Protein AF-A0AAV5UKY8-F1 (afdb_monomer)

Sequence (103 aa):
FVVLITVPLSMPINCWIGGGFGEPPGVFSPLPCANDDSFYCYTRYTNTMGGQIVEKGCGREFCWQNGCDSSGLCCCIGDYCNAGGGSFVVIVNAARQPMSIML

Structure (mmCIF, N/CA/C/O backbone):
data_AF-A0AAV5UKY8-F1
#
_entry.id   AF-A0AAV5UKY8-F1
#
loop_
_atom_site.group_PDB
_atom_site.id
_atom_site.type_symbol
_atom_site.label_atom_id
_atom_site.label_alt_id
_atom_site.label_comp_id
_atom_site.label_asym_id
_atom_site.label_entity_id
_atom_site.label_seq_id
_atom_site.pdbx_PDB_ins_code
_atom_site.Cartn_x
_atom_site.Cartn_y
_atom_site.Cartn_z
_atom_site.occupancy
_atom_site.B_iso_or_equiv
_atom_site.auth_seq_id
_atom_site.auth_comp_id
_atom_site.auth_asym_id
_atom_site.auth_atom_id
_atom_site.pdbx_PDB_model_num
ATOM 1 N N . PHE A 1 1 ? -29.771 -4.176 38.792 1.00 49.34 1 PHE A N 1
ATOM 2 C CA . PHE A 1 1 ? -29.557 -4.553 37.384 1.00 49.34 1 PHE A CA 1
ATOM 3 C C . PHE A 1 1 ? -28.555 -3.577 36.787 1.00 49.34 1 PHE A C 1
ATOM 5 O O . PHE A 1 1 ? -28.897 -2.419 36.608 1.00 49.34 1 PHE A O 1
ATOM 12 N N . VAL A 1 2 ? -27.303 -4.000 36.596 1.00 49.25 2 VAL A N 1
ATOM 13 C CA . VAL A 1 2 ? -26.261 -3.186 35.950 1.00 49.25 2 VAL A CA 1
ATOM 14 C C . VAL A 1 2 ? -26.274 -3.554 34.473 1.00 49.25 2 VAL A C 1
ATOM 16 O O . VAL A 1 2 ? -25.954 -4.685 34.120 1.00 49.25 2 VAL A O 1
ATOM 19 N N . VAL A 1 3 ? -26.712 -2.628 33.624 1.00 53.09 3 VAL A N 1
ATOM 20 C CA . VAL A 1 3 ? -26.679 -2.797 32.170 1.00 53.09 3 VAL A CA 1
ATOM 21 C C . VAL A 1 3 ? -25.268 -2.435 31.711 1.00 53.09 3 VAL A C 1
ATOM 23 O O . VAL A 1 3 ? -24.926 -1.262 31.591 1.00 53.09 3 VAL A O 1
ATOM 26 N N . LEU A 1 4 ? -24.423 -3.448 31.519 1.00 53.53 4 LEU A N 1
ATOM 27 C CA . LEU A 1 4 ? -23.135 -3.311 30.839 1.00 53.53 4 LEU A CA 1
ATOM 28 C C . LEU A 1 4 ? -23.414 -3.092 29.349 1.00 53.53 4 LEU A C 1
ATOM 30 O O . LEU A 1 4 ? -23.655 -4.039 28.606 1.00 53.53 4 LEU A O 1
ATOM 34 N N . ILE A 1 5 ? -23.431 -1.830 28.924 1.00 54.62 5 ILE A N 1
ATOM 35 C CA . ILE A 1 5 ? -23.506 -1.472 27.509 1.00 54.62 5 ILE A CA 1
ATOM 36 C C . ILE A 1 5 ? -22.121 -1.753 26.918 1.00 54.62 5 ILE A C 1
ATOM 38 O O . ILE A 1 5 ? -21.189 -0.971 27.097 1.00 54.62 5 ILE A O 1
ATOM 42 N N . THR A 1 6 ? -21.954 -2.898 26.257 1.00 57.66 6 THR A N 1
ATOM 43 C CA . THR A 1 6 ? -20.775 -3.173 25.431 1.00 57.66 6 THR A CA 1
ATOM 44 C C . THR A 1 6 ? -20.857 -2.277 24.202 1.00 57.66 6 THR A C 1
ATOM 46 O O . THR A 1 6 ? -21.482 -2.640 23.208 1.00 57.66 6 THR A O 1
ATOM 49 N N . VAL A 1 7 ? -20.286 -1.076 24.279 1.00 55.56 7 VAL A N 1
ATOM 50 C CA . VAL A 1 7 ? -20.076 -0.249 23.090 1.00 55.56 7 VAL A CA 1
ATOM 51 C C . VAL A 1 7 ? -19.020 -0.976 22.253 1.00 55.56 7 VAL A C 1
ATOM 53 O O . VAL A 1 7 ? -17.908 -1.161 22.755 1.00 55.56 7 VAL A O 1
ATOM 56 N N . PRO A 1 8 ? -19.323 -1.445 21.029 1.00 52.53 8 PRO A N 1
ATOM 57 C CA . PRO A 1 8 ? -18.279 -1.935 20.149 1.00 52.53 8 PRO A CA 1
ATOM 58 C C . PRO A 1 8 ? -17.402 -0.731 19.808 1.00 52.53 8 PRO A C 1
ATOM 60 O O . PRO A 1 8 ? -17.784 0.134 19.026 1.00 52.53 8 PRO A O 1
ATOM 63 N N . LEU A 1 9 ? -16.242 -0.636 20.452 1.00 52.16 9 LEU A N 1
ATOM 64 C CA . LEU A 1 9 ? -15.175 0.246 20.005 1.00 52.16 9 LEU A CA 1
ATOM 65 C C . LEU A 1 9 ? -14.686 -0.338 18.677 1.00 52.16 9 LEU A C 1
ATOM 67 O O . LEU A 1 9 ? -13.793 -1.183 18.664 1.00 52.16 9 LEU A O 1
ATOM 71 N N . SER A 1 10 ? -15.312 0.058 17.568 1.00 59.25 10 SER A N 1
ATOM 72 C CA . SER A 1 10 ? -14.767 -0.141 16.227 1.00 59.25 10 SER A CA 1
ATOM 73 C C . SER A 1 10 ? -13.524 0.736 16.123 1.00 59.25 10 SER A C 1
ATOM 75 O O . SER A 1 10 ? -13.575 1.878 15.672 1.00 59.25 10 SER A O 1
ATOM 77 N N . MET A 1 11 ? -12.410 0.249 16.666 1.00 62.72 11 MET A N 1
ATOM 78 C CA . MET A 1 11 ? -11.148 0.961 16.562 1.00 62.72 11 MET A CA 1
ATOM 79 C C . MET A 1 11 ? -10.732 0.931 15.090 1.00 62.72 11 MET A C 1
ATOM 81 O O . MET A 1 11 ? -10.581 -0.163 14.538 1.00 62.72 11 MET A O 1
ATOM 85 N N . PRO A 1 12 ? -10.585 2.095 14.439 1.00 74.25 12 PRO A N 1
ATOM 86 C CA . PRO A 1 12 ? -10.082 2.136 13.079 1.00 74.25 12 PRO A CA 1
ATOM 87 C C . PRO A 1 12 ? -8.657 1.580 13.081 1.00 74.25 12 PRO A C 1
ATOM 89 O O . PRO A 1 12 ? -7.843 1.956 13.927 1.00 74.25 12 PRO A O 1
ATOM 92 N N . ILE A 1 13 ? -8.358 0.679 12.149 1.00 86.56 13 ILE A N 1
ATOM 93 C CA . ILE A 1 13 ? -6.990 0.188 11.970 1.00 86.56 13 ILE A CA 1
ATOM 94 C C . ILE A 1 13 ? -6.106 1.308 11.416 1.00 86.56 13 ILE A C 1
ATOM 96 O O . ILE A 1 13 ? -6.593 2.264 10.807 1.00 86.56 13 ILE A O 1
ATOM 100 N N . ASN A 1 14 ? -4.799 1.181 11.588 1.00 89.38 14 ASN A N 1
ATOM 101 C CA . ASN A 1 14 ? -3.828 2.078 10.981 1.00 89.38 14 ASN A CA 1
ATOM 102 C C . ASN A 1 14 ? -3.261 1.454 9.710 1.00 89.38 14 ASN A C 1
ATOM 104 O O . ASN A 1 14 ? -2.928 0.275 9.697 1.00 89.38 14 ASN A O 1
ATOM 108 N N . CYS A 1 15 ? -3.100 2.239 8.651 1.00 90.44 15 CYS A N 1
ATOM 109 C CA . CYS A 1 15 ? -2.521 1.781 7.392 1.00 90.44 15 CYS A CA 1
ATOM 110 C C . CYS A 1 15 ? -1.401 2.722 6.951 1.00 90.44 15 CYS A C 1
ATOM 112 O O . CYS A 1 15 ? -1.337 3.885 7.353 1.00 90.44 15 CYS A O 1
ATOM 114 N N . TRP A 1 16 ? -0.520 2.230 6.083 1.00 91.56 16 TRP A N 1
ATOM 115 C CA . TRP A 1 16 ? 0.335 3.112 5.299 1.00 91.56 16 TRP A CA 1
ATOM 116 C C . TRP A 1 16 ? -0.515 3.776 4.222 1.00 91.56 16 TRP A C 1
ATOM 118 O O . TRP A 1 16 ? -1.194 3.083 3.465 1.00 91.56 16 TRP A O 1
ATOM 128 N N . ILE A 1 17 ? -0.495 5.105 4.169 1.00 90.25 17 ILE A N 1
ATOM 129 C CA . ILE A 1 17 ? -1.261 5.900 3.209 1.00 90.25 17 ILE A CA 1
ATOM 130 C C . ILE A 1 17 ? -0.303 6.776 2.409 1.00 90.25 17 ILE A C 1
ATOM 132 O O . ILE A 1 17 ? 0.603 7.398 2.968 1.00 90.25 17 ILE A O 1
ATOM 136 N N . GLY A 1 18 ? -0.498 6.822 1.096 1.00 89.56 18 GLY A N 1
ATOM 137 C CA . GLY A 1 18 ? 0.289 7.647 0.188 1.00 89.56 18 GLY A CA 1
ATOM 138 C C . GLY A 1 18 ? 0.424 7.002 -1.182 1.00 89.56 18 GLY A C 1
ATOM 1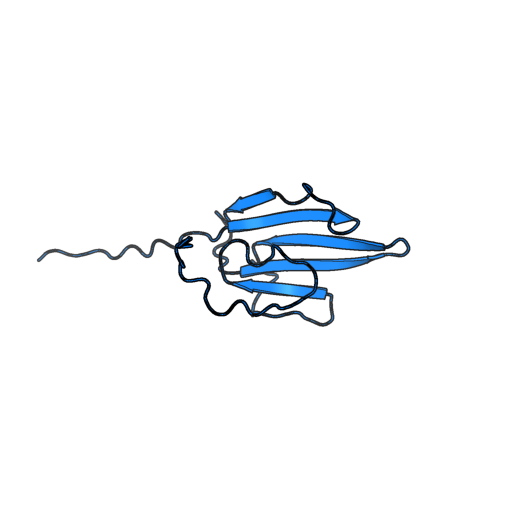39 O O . GLY A 1 18 ? -0.029 5.881 -1.407 1.00 89.56 18 GLY A O 1
ATOM 140 N N . GLY A 1 19 ? 1.075 7.702 -2.101 1.00 89.19 19 GLY A N 1
ATOM 141 C CA . GLY A 1 19 ? 1.313 7.188 -3.440 1.00 89.19 19 GLY A CA 1
ATOM 142 C C . GLY A 1 19 ? 2.539 7.816 -4.073 1.00 89.19 19 GLY A C 1
ATOM 143 O O . GLY A 1 19 ? 2.855 8.980 -3.826 1.00 89.19 19 GLY A O 1
ATOM 144 N N . GLY A 1 20 ? 3.241 7.039 -4.888 1.00 86.19 20 GLY A N 1
ATOM 145 C CA . GLY A 1 20 ? 4.441 7.502 -5.563 1.00 86.19 20 GLY A CA 1
ATOM 146 C C . GLY A 1 20 ? 4.925 6.545 -6.634 1.00 86.19 20 GLY A C 1
ATOM 147 O O . GLY A 1 20 ? 4.363 5.477 -6.867 1.00 86.19 20 GLY A O 1
ATOM 148 N N . PHE A 1 21 ? 5.981 6.962 -7.317 1.00 85.12 21 PHE A N 1
ATOM 149 C CA . PHE A 1 21 ? 6.653 6.137 -8.303 1.00 85.12 21 PHE A CA 1
ATOM 150 C C . PHE A 1 21 ? 7.625 5.181 -7.595 1.00 85.12 21 PHE A C 1
ATOM 152 O O . PHE A 1 21 ? 8.586 5.630 -6.972 1.00 85.12 21 PHE A O 1
ATOM 159 N N . GLY A 1 22 ? 7.365 3.877 -7.678 1.00 79.31 22 GLY A N 1
ATOM 160 C CA . GLY A 1 22 ? 8.039 2.824 -6.917 1.00 79.31 22 GLY A CA 1
ATOM 161 C C . GLY A 1 22 ? 7.652 2.806 -5.434 1.00 79.31 22 GLY A C 1
ATOM 162 O O . GLY A 1 22 ? 6.630 3.361 -5.037 1.00 79.31 22 GLY A O 1
ATOM 163 N N . GLU A 1 23 ? 8.502 2.198 -4.601 1.00 74.44 23 GLU A N 1
ATOM 164 C CA . GLU A 1 23 ? 8.407 2.255 -3.130 1.00 74.44 23 GLU A CA 1
ATOM 165 C C . GLU A 1 23 ? 9.603 2.989 -2.493 1.00 74.44 23 GLU A C 1
ATOM 167 O O . GLU A 1 23 ? 10.358 2.400 -1.714 1.00 74.44 23 GLU A O 1
ATOM 172 N N . PRO A 1 24 ? 9.846 4.270 -2.822 1.00 67.69 24 PRO A N 1
ATOM 173 C CA . PRO A 1 24 ? 10.907 5.022 -2.174 1.00 67.69 24 PRO A CA 1
ATOM 174 C C . PRO A 1 24 ? 10.596 5.239 -0.680 1.00 67.69 24 PRO A C 1
ATOM 176 O O . PRO A 1 24 ? 9.436 5.436 -0.295 1.00 67.69 24 PRO A O 1
ATOM 179 N N . PRO A 1 25 ? 11.626 5.231 0.185 1.00 68.19 25 PRO A N 1
ATOM 180 C CA . PRO A 1 25 ? 11.445 5.451 1.614 1.00 68.19 25 PRO A CA 1
ATOM 181 C C . PRO A 1 25 ? 10.849 6.840 1.886 1.00 68.19 25 PRO A C 1
ATOM 183 O O . PRO A 1 25 ? 11.252 7.830 1.280 1.00 68.19 25 PRO A O 1
ATOM 186 N N . GLY A 1 26 ? 9.902 6.915 2.824 1.00 73.19 26 GLY A N 1
ATOM 187 C CA . GLY A 1 26 ? 9.317 8.177 3.297 1.00 73.19 26 GLY A CA 1
ATOM 188 C C . GLY A 1 26 ? 8.132 8.724 2.491 1.00 73.19 26 GLY A C 1
ATOM 189 O O . GLY A 1 26 ? 7.598 9.763 2.861 1.00 73.19 26 GLY A O 1
ATOM 190 N N . VAL A 1 27 ? 7.686 8.044 1.428 1.00 82.81 27 VAL A N 1
ATOM 191 C CA . VAL A 1 27 ? 6.508 8.473 0.641 1.00 82.81 27 VAL A CA 1
ATOM 192 C C . VAL A 1 27 ? 5.177 8.051 1.269 1.00 82.81 27 VAL A C 1
ATOM 194 O O . VAL A 1 27 ? 4.138 8.648 0.995 1.00 82.81 27 VAL A O 1
ATOM 197 N N . PHE A 1 28 ? 5.204 7.061 2.159 1.00 88.19 28 PHE A N 1
ATOM 198 C CA . PHE A 1 28 ? 4.019 6.583 2.861 1.00 88.19 28 PHE A CA 1
ATOM 199 C C . PHE A 1 28 ? 4.011 7.078 4.300 1.00 88.19 28 PHE A C 1
ATOM 201 O O . PHE A 1 28 ? 5.021 7.004 5.000 1.00 88.19 28 PHE A O 1
ATOM 208 N N . SER A 1 29 ? 2.851 7.544 4.748 1.00 89.62 29 SER A N 1
ATOM 209 C CA . SER A 1 29 ? 2.635 8.002 6.117 1.00 89.62 29 SER A CA 1
ATOM 210 C C . SER A 1 29 ? 1.740 7.019 6.874 1.00 89.62 29 SER A C 1
ATOM 212 O O . SER A 1 29 ? 0.748 6.552 6.309 1.00 89.62 29 SER A O 1
ATOM 214 N N . PRO A 1 30 ? 2.060 6.692 8.137 1.00 89.06 30 PRO A N 1
ATOM 215 C CA . PRO A 1 30 ? 1.203 5.865 8.972 1.00 89.06 30 PRO A CA 1
ATOM 216 C C . PRO A 1 30 ? 0.022 6.711 9.454 1.00 89.06 30 PRO A C 1
ATOM 218 O O . PRO A 1 30 ? 0.214 7.691 10.175 1.00 89.06 30 PRO A O 1
ATOM 221 N N . LEU A 1 31 ? -1.195 6.359 9.042 1.00 88.50 31 LEU A N 1
ATOM 222 C CA . LEU A 1 31 ? -2.402 7.106 9.392 1.00 88.50 31 LEU A CA 1
ATOM 223 C C . LEU A 1 31 ? -3.550 6.160 9.783 1.00 88.50 31 LEU A C 1
ATOM 225 O O . LEU A 1 31 ? -3.668 5.071 9.212 1.00 88.50 31 LEU A O 1
ATOM 229 N N . PRO A 1 32 ? -4.408 6.564 10.738 1.00 89.12 32 PRO A N 1
ATOM 230 C CA . PRO A 1 32 ? -5.596 5.801 11.101 1.00 89.12 32 PRO A CA 1
ATOM 231 C C . PRO A 1 32 ? -6.665 5.881 10.005 1.00 89.12 32 PRO A C 1
ATOM 233 O O . PRO A 1 32 ? -6.920 6.953 9.452 1.00 89.12 32 PRO A O 1
ATOM 236 N N . CYS A 1 33 ? -7.380 4.781 9.770 1.00 86.75 33 CYS A N 1
ATOM 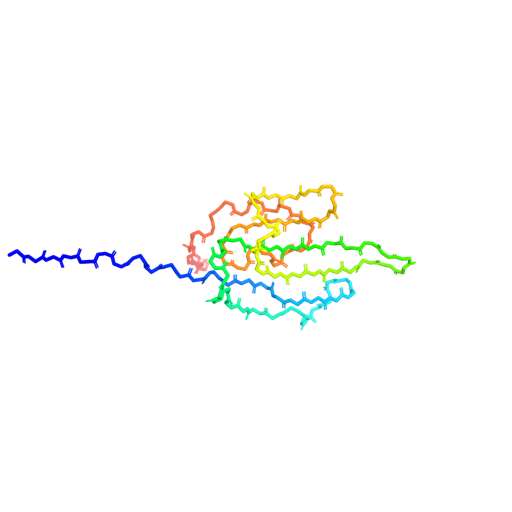237 C CA . CYS A 1 33 ? -8.550 4.704 8.886 1.00 86.75 33 CYS A CA 1
ATOM 238 C C . CYS A 1 33 ? -9.818 5.270 9.547 1.00 86.75 33 CYS A C 1
ATOM 240 O O . CYS A 1 33 ? -10.874 4.639 9.557 1.00 86.75 33 CYS A O 1
ATOM 242 N N . ALA A 1 34 ? -9.697 6.457 10.148 1.00 71.19 34 ALA A N 1
ATOM 243 C CA . ALA A 1 34 ? -10.627 7.010 11.132 1.00 71.19 34 ALA A CA 1
ATOM 244 C C . ALA A 1 34 ? -12.074 7.214 10.643 1.00 71.19 34 ALA A C 1
ATOM 246 O O . ALA A 1 34 ? -12.963 7.365 11.473 1.00 71.19 34 ALA A O 1
ATOM 247 N N . ASN A 1 35 ? -12.319 7.201 9.329 1.00 67.69 35 ASN A N 1
ATOM 248 C CA . ASN A 1 35 ? -13.635 7.463 8.737 1.00 67.69 35 ASN A CA 1
ATOM 249 C C . ASN A 1 35 ? -14.122 6.346 7.804 1.00 67.69 35 ASN A C 1
ATOM 251 O O . ASN A 1 35 ? -15.131 6.517 7.115 1.00 67.69 35 ASN A O 1
ATOM 255 N N . ASP A 1 36 ? -13.389 5.234 7.727 1.00 65.75 36 ASP A N 1
ATOM 256 C CA . ASP A 1 36 ? -13.564 4.279 6.637 1.00 65.75 36 ASP A CA 1
ATOM 257 C C . ASP A 1 36 ? -14.283 2.986 7.023 1.00 65.75 36 ASP A C 1
ATOM 259 O O . ASP A 1 36 ? -14.572 2.196 6.127 1.00 65.75 36 ASP A O 1
ATOM 263 N N . ASP A 1 37 ? -14.570 2.755 8.316 1.00 66.25 37 ASP A N 1
ATOM 264 C CA . ASP A 1 37 ? -15.094 1.479 8.860 1.00 66.25 37 ASP A CA 1
ATOM 265 C C . ASP A 1 37 ? -14.407 0.241 8.243 1.00 66.25 37 ASP A C 1
ATOM 267 O O . ASP A 1 37 ? -14.959 -0.857 8.154 1.00 66.25 37 ASP A O 1
ATOM 271 N N . SER A 1 38 ? -13.176 0.436 7.769 1.00 74.00 38 SER A N 1
ATOM 272 C CA . SER A 1 38 ? -12.446 -0.531 6.976 1.00 74.00 38 SER A CA 1
ATOM 273 C C . SER A 1 38 ? -11.505 -1.258 7.902 1.00 74.00 38 SER A C 1
ATOM 275 O O . SER A 1 38 ? -10.630 -0.656 8.518 1.00 74.00 38 SER A O 1
ATOM 277 N N . PHE A 1 39 ? -11.652 -2.575 7.942 1.00 85.38 39 PHE A N 1
ATOM 278 C CA . PHE A 1 39 ? -10.703 -3.475 8.592 1.00 85.38 39 PHE A 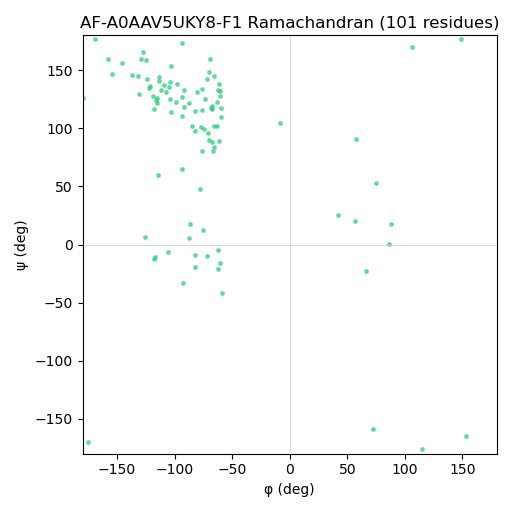CA 1
ATOM 279 C C . PHE A 1 39 ? -9.569 -3.890 7.651 1.00 85.38 39 PHE A C 1
ATOM 281 O O . PHE A 1 39 ? -8.751 -4.733 8.014 1.00 85.38 39 PHE A O 1
ATOM 288 N N . TYR A 1 40 ? -9.521 -3.308 6.450 1.00 88.75 40 TYR A N 1
ATOM 289 C CA . TYR A 1 40 ? -8.529 -3.602 5.430 1.00 88.75 40 TYR A CA 1
ATOM 290 C C . TYR A 1 40 ? -7.615 -2.409 5.162 1.00 88.75 40 TYR A C 1
ATOM 292 O O . TYR A 1 40 ? -8.075 -1.265 5.113 1.00 88.75 40 TYR A O 1
ATOM 300 N N . CYS A 1 41 ? -6.347 -2.698 4.897 1.00 90.81 41 CYS A N 1
ATOM 301 C CA . CYS A 1 41 ? -5.441 -1.828 4.161 1.00 90.81 41 CYS A CA 1
ATOM 302 C C . CYS A 1 41 ? -5.277 -2.364 2.735 1.00 90.81 41 CYS A C 1
ATOM 304 O O . CYS A 1 41 ? -5.383 -3.574 2.511 1.00 90.81 41 CYS A O 1
ATOM 306 N N . TYR A 1 42 ? -4.960 -1.485 1.785 1.00 91.69 42 TYR A N 1
ATOM 307 C CA . TYR A 1 42 ? -4.630 -1.879 0.419 1.00 91.69 42 TYR A CA 1
ATOM 308 C C . TYR A 1 42 ? -3.272 -1.355 -0.047 1.00 91.69 42 TYR A C 1
ATOM 310 O O . TYR A 1 42 ? -2.760 -0.352 0.463 1.00 91.69 42 TYR A O 1
ATOM 318 N N . THR A 1 43 ? -2.739 -2.033 -1.060 1.00 91.56 43 THR A N 1
ATOM 319 C CA . THR A 1 43 ? -1.658 -1.580 -1.936 1.00 91.56 43 THR A CA 1
ATOM 320 C C . THR A 1 43 ? -2.086 -1.819 -3.381 1.00 91.56 43 THR A C 1
ATOM 322 O O . THR A 1 43 ? -2.496 -2.925 -3.716 1.00 91.56 43 THR A O 1
ATOM 325 N N . ARG A 1 44 ? -1.988 -0.816 -4.248 1.00 90.56 44 ARG A N 1
ATOM 326 C CA . ARG A 1 44 ? -2.312 -0.896 -5.672 1.00 90.56 44 ARG A CA 1
ATOM 327 C C . ARG A 1 44 ? -1.071 -0.593 -6.501 1.00 90.56 44 ARG A C 1
ATOM 329 O O . ARG A 1 44 ? -0.452 0.454 -6.322 1.00 90.56 44 ARG A O 1
ATOM 336 N N . TYR A 1 45 ? -0.750 -1.478 -7.440 1.00 88.88 45 TYR A N 1
ATOM 337 C CA . TYR A 1 45 ? 0.332 -1.283 -8.404 1.00 88.88 45 TYR A CA 1
ATOM 338 C C . TYR A 1 45 ? -0.231 -0.912 -9.770 1.00 88.88 45 TYR A C 1
ATOM 340 O O . TYR A 1 45 ? -1.022 -1.655 -10.342 1.00 88.88 45 TYR A O 1
ATOM 348 N N . THR A 1 46 ? 0.226 0.203 -10.331 1.00 89.38 46 THR A N 1
ATOM 349 C CA . THR A 1 46 ? -0.118 0.615 -11.695 1.00 89.38 46 THR A CA 1
ATOM 350 C C . THR A 1 46 ? 1.147 0.670 -12.540 1.00 89.38 46 THR A C 1
ATOM 352 O O . THR A 1 46 ? 2.047 1.463 -12.274 1.00 89.38 46 THR A O 1
ATOM 355 N N . ASN A 1 47 ? 1.232 -0.174 -13.568 1.00 87.81 47 ASN A N 1
ATOM 356 C CA . ASN A 1 47 ? 2.366 -0.164 -14.492 1.00 87.81 47 ASN A CA 1
ATOM 357 C C . ASN A 1 47 ? 2.200 0.958 -15.527 1.00 87.81 47 ASN A C 1
ATOM 359 O O . ASN A 1 47 ? 1.152 1.090 -16.155 1.00 87.81 47 ASN A O 1
ATOM 363 N N . THR A 1 48 ? 3.252 1.746 -15.726 1.00 84.94 48 THR A N 1
ATOM 364 C CA . THR A 1 48 ? 3.328 2.830 -16.716 1.00 84.94 48 THR A CA 1
ATOM 365 C C . THR A 1 48 ? 4.574 2.654 -17.587 1.00 84.94 48 THR A C 1
ATOM 367 O O . THR A 1 48 ? 5.481 1.904 -17.230 1.00 84.94 48 THR A O 1
ATOM 370 N N . MET A 1 49 ? 4.664 3.355 -18.725 1.00 79.94 49 MET A N 1
ATOM 371 C CA . MET A 1 49 ? 5.780 3.215 -19.683 1.00 79.94 49 MET A CA 1
ATOM 372 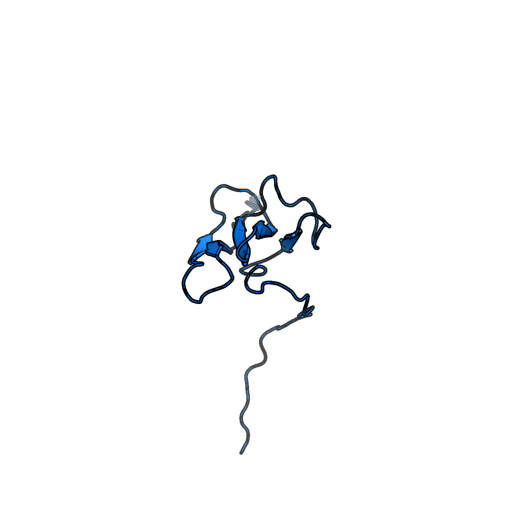C C . MET A 1 49 ? 7.174 3.591 -19.138 1.00 79.94 49 MET A C 1
ATOM 374 O O . MET A 1 49 ? 8.159 3.421 -19.849 1.00 79.94 49 MET A O 1
ATOM 378 N N . GLY A 1 50 ? 7.279 4.090 -17.904 1.00 79.75 50 GLY A N 1
ATOM 379 C CA . GLY A 1 50 ? 8.557 4.391 -17.253 1.00 79.75 50 GLY A CA 1
ATOM 380 C C . GLY A 1 50 ? 8.841 3.569 -15.997 1.00 79.75 50 GLY A C 1
ATOM 381 O O . GLY A 1 50 ? 9.954 3.646 -15.485 1.00 79.75 50 GLY A O 1
ATOM 382 N N . GLY A 1 51 ? 7.862 2.825 -15.468 1.00 81.62 51 GLY A N 1
ATOM 383 C CA . GLY A 1 51 ? 7.968 2.127 -14.184 1.00 81.62 51 GLY A CA 1
ATOM 384 C C . GLY A 1 51 ? 6.617 1.910 -13.502 1.00 81.62 51 GLY A C 1
ATOM 385 O O . GLY A 1 51 ? 5.560 2.024 -14.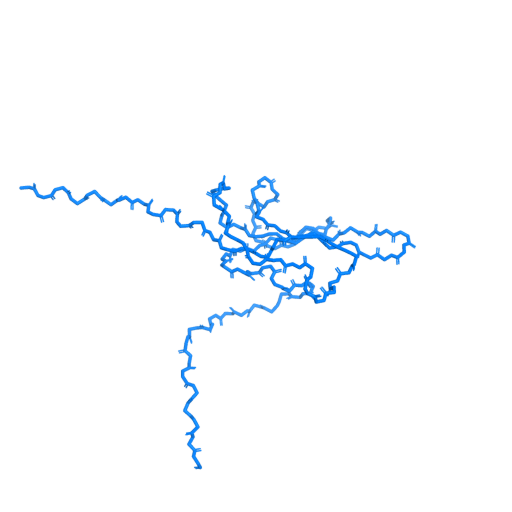124 1.00 81.62 51 GLY A O 1
ATOM 386 N N . GLN A 1 52 ? 6.649 1.573 -12.216 1.00 87.06 52 GLN A N 1
ATOM 387 C CA . GLN A 1 52 ? 5.469 1.192 -11.443 1.00 87.06 52 GLN A CA 1
ATOM 388 C C . GLN A 1 52 ? 5.081 2.304 -10.468 1.00 87.06 52 GLN A C 1
ATOM 390 O O . GLN A 1 52 ? 5.923 2.794 -9.726 1.00 87.06 52 GLN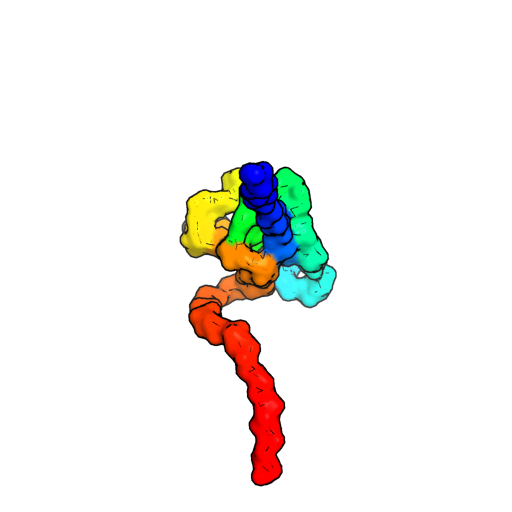 A O 1
ATOM 395 N N . ILE A 1 53 ? 3.810 2.686 -10.450 1.00 88.25 53 ILE A N 1
ATOM 396 C CA . ILE A 1 53 ? 3.228 3.549 -9.421 1.00 88.25 53 ILE A CA 1
ATOM 397 C C . ILE A 1 53 ? 2.668 2.648 -8.326 1.00 88.25 53 ILE A C 1
ATOM 399 O O . ILE A 1 53 ? 1.964 1.683 -8.631 1.00 88.25 53 ILE A O 1
ATOM 403 N N . VAL A 1 54 ? 2.975 2.968 -7.074 1.00 90.69 54 VAL A N 1
ATOM 404 C CA . VAL A 1 54 ? 2.459 2.272 -5.895 1.00 90.69 54 VAL A CA 1
ATOM 405 C C . VAL A 1 54 ? 1.592 3.237 -5.109 1.00 90.69 54 VAL A C 1
ATOM 407 O O . VAL A 1 54 ? 2.034 4.327 -4.752 1.00 90.69 54 VAL A O 1
ATOM 410 N N . GLU A 1 55 ? 0.363 2.828 -4.836 1.00 91.44 55 GLU A N 1
ATOM 411 C CA . GLU A 1 55 ? -0.606 3.562 -4.028 1.00 91.44 55 GLU A CA 1
ATOM 412 C C . GLU A 1 55 ? -1.022 2.698 -2.839 1.00 91.44 55 GLU A C 1
ATOM 414 O O . GLU A 1 55 ? -1.243 1.498 -2.989 1.00 91.44 55 GLU A O 1
ATOM 419 N N . LYS A 1 56 ? -1.103 3.284 -1.648 1.00 91.62 56 LYS A N 1
ATOM 420 C CA . LYS A 1 56 ? -1.458 2.598 -0.405 1.00 91.62 56 LYS A CA 1
ATOM 421 C C . LYS A 1 56 ? -2.523 3.392 0.337 1.00 91.62 56 LYS A C 1
ATOM 423 O O . LYS A 1 56 ? -2.491 4.624 0.341 1.00 91.62 56 LYS A O 1
ATOM 428 N N . GLY A 1 57 ? -3.437 2.695 1.003 1.00 91.25 57 GLY A N 1
ATOM 429 C CA . GLY A 1 57 ? -4.495 3.353 1.760 1.00 91.25 57 GLY A CA 1
ATOM 430 C C . GLY A 1 57 ? -5.389 2.406 2.549 1.00 91.25 57 GLY A C 1
ATOM 431 O O . GLY A 1 57 ? -5.115 1.212 2.679 1.00 91.25 57 GLY A O 1
ATOM 432 N N . CYS A 1 58 ? -6.479 2.965 3.069 1.00 91.94 58 CYS A N 1
ATOM 433 C CA . CYS A 1 58 ? -7.553 2.225 3.725 1.00 91.94 58 CYS A CA 1
ATOM 434 C C . CYS A 1 58 ? -8.436 1.535 2.679 1.00 91.94 58 CYS A C 1
ATOM 436 O O . CYS A 1 58 ? -8.811 2.127 1.673 1.00 91.94 58 CYS A O 1
ATOM 438 N N . GLY A 1 59 ? -8.760 0.267 2.905 1.00 88.69 59 GLY A N 1
ATOM 439 C CA . GLY A 1 59 ? -9.405 -0.631 1.945 1.00 88.69 59 GLY A CA 1
ATOM 440 C C . GLY A 1 59 ? -10.900 -0.423 1.700 1.00 88.69 59 GLY A C 1
ATOM 441 O O . GLY A 1 59 ? -11.509 -1.298 1.091 1.00 88.69 59 GLY A O 1
ATOM 442 N N . ARG A 1 60 ? -11.520 0.678 2.139 1.00 83.25 60 ARG A N 1
ATOM 443 C CA . ARG A 1 60 ? -12.952 0.909 1.890 1.00 83.25 60 ARG A CA 1
ATOM 444 C C . ARG A 1 60 ? -13.215 0.964 0.380 1.00 83.25 60 ARG A C 1
ATOM 446 O O . ARG A 1 60 ? -12.475 1.616 -0.345 1.00 83.25 60 ARG A O 1
ATOM 453 N N . GLU A 1 61 ? -14.233 0.240 -0.088 1.00 81.69 61 GLU A N 1
ATOM 454 C CA . GLU A 1 61 ? -14.638 0.079 -1.506 1.00 81.69 61 GLU A CA 1
ATOM 455 C C . GLU A 1 61 ? -13.648 -0.671 -2.419 1.00 81.69 61 GLU A C 1
ATOM 457 O O . GLU A 1 61 ? -14.057 -1.267 -3.417 1.00 81.69 61 GLU A O 1
ATOM 462 N N . PHE A 1 62 ? -12.367 -0.712 -2.058 1.00 83.38 62 PHE A N 1
ATOM 463 C CA . PHE A 1 62 ? -11.324 -1.407 -2.809 1.00 83.38 62 PHE A CA 1
ATOM 464 C C . PHE A 1 62 ? -11.097 -2.842 -2.325 1.00 83.38 62 PHE A C 1
ATOM 466 O O . PHE A 1 62 ? -10.800 -3.722 -3.128 1.00 83.38 62 PHE A O 1
ATOM 473 N N . CYS A 1 63 ? -11.271 -3.102 -1.032 1.00 88.06 63 CYS A N 1
ATOM 474 C CA . CYS A 1 63 ? -10.995 -4.393 -0.420 1.00 88.06 63 CYS A CA 1
ATOM 475 C C . CYS A 1 63 ? -12.259 -5.055 0.112 1.00 88.06 63 CYS A C 1
ATOM 477 O O . CYS A 1 63 ? -12.929 -4.543 1.004 1.00 88.06 63 CYS A O 1
ATOM 479 N N . TRP A 1 64 ? -12.517 -6.256 -0.397 1.00 83.12 64 TRP A N 1
ATOM 480 C CA . TRP A 1 64 ? -13.613 -7.123 0.046 1.00 83.12 64 TRP A CA 1
ATOM 481 C C . TRP A 1 64 ? -13.101 -8.448 0.629 1.00 83.12 64 TRP A C 1
ATOM 483 O O . TRP A 1 64 ? -13.856 -9.184 1.259 1.00 83.12 64 TRP A O 1
ATOM 493 N N . GLN A 1 65 ? -11.813 -8.747 0.431 1.00 84.62 65 GLN A N 1
ATOM 494 C CA . GLN A 1 65 ? -11.137 -9.950 0.908 1.00 84.62 65 GLN A CA 1
ATOM 495 C C . GLN A 1 65 ? -9.622 -9.727 0.996 1.00 84.62 65 GLN A C 1
ATOM 497 O O . GLN A 1 65 ? -9.084 -8.845 0.329 1.00 84.62 65 GLN A O 1
ATOM 502 N N . ASN A 1 66 ? -8.929 -10.555 1.781 1.00 88.31 66 ASN A N 1
ATOM 503 C CA . ASN A 1 66 ? -7.465 -10.597 1.797 1.00 88.31 66 ASN A CA 1
ATOM 504 C C . ASN A 1 66 ? -6.900 -11.195 0.503 1.00 88.31 66 ASN A C 1
ATOM 506 O O . ASN A 1 66 ? -7.479 -12.120 -0.065 1.00 88.31 66 ASN A O 1
ATOM 510 N N . GLY A 1 67 ? -5.714 -10.734 0.110 1.00 88.38 67 GLY A N 1
ATOM 511 C CA . GLY A 1 67 ? -4.971 -11.241 -1.043 1.00 88.38 67 GLY A CA 1
ATOM 512 C C . GLY A 1 67 ? -4.818 -10.207 -2.150 1.00 88.38 67 GLY A C 1
ATOM 513 O O . GLY A 1 67 ? -5.206 -9.054 -1.991 1.00 88.38 67 GLY A O 1
ATOM 514 N N . CYS A 1 68 ? -4.219 -10.624 -3.263 1.00 88.81 68 CYS A N 1
ATOM 515 C CA . CYS A 1 68 ? -3.994 -9.777 -4.429 1.00 88.81 68 CYS A CA 1
ATOM 516 C C . CYS A 1 68 ? -4.813 -10.265 -5.619 1.00 88.81 68 CYS A C 1
ATOM 518 O O . CYS A 1 68 ? -4.900 -11.472 -5.852 1.00 88.81 68 CYS A O 1
ATOM 520 N N . ASP A 1 69 ? -5.369 -9.337 -6.388 1.00 87.56 69 ASP A N 1
ATOM 521 C CA . ASP A 1 69 ? -5.986 -9.637 -7.674 1.00 87.56 69 ASP A CA 1
ATOM 522 C C . ASP A 1 69 ? -5.005 -9.452 -8.848 1.00 87.56 69 ASP A C 1
ATOM 524 O O . ASP A 1 69 ? -3.876 -8.975 -8.702 1.00 87.56 69 ASP A O 1
ATOM 528 N N . SER A 1 70 ? -5.445 -9.837 -10.047 1.00 85.44 70 SER A N 1
ATOM 529 C CA . SER A 1 70 ? -4.661 -9.697 -11.279 1.00 85.44 70 SER A CA 1
ATOM 530 C C . SER A 1 70 ? -4.521 -8.252 -11.768 1.00 85.44 70 SER A C 1
ATOM 532 O O . SER A 1 70 ? -3.756 -8.009 -12.699 1.00 85.44 70 SER A O 1
ATOM 534 N N . SER A 1 71 ? -5.254 -7.299 -11.182 1.00 85.56 71 SER A N 1
ATOM 535 C CA . SER A 1 71 ? -5.124 -5.870 -11.488 1.00 85.56 71 SER A CA 1
ATOM 536 C C . SER A 1 71 ? -3.972 -5.210 -10.724 1.00 85.56 71 SER A C 1
ATOM 538 O O . SER A 1 71 ? -3.609 -4.076 -11.026 1.00 85.56 71 SER A O 1
ATOM 540 N N . GLY A 1 72 ? -3.368 -5.931 -9.771 1.00 86.12 72 GLY A N 1
ATOM 541 C CA . GLY A 1 72 ? -2.325 -5.404 -8.900 1.00 86.12 72 GLY A CA 1
ATOM 542 C C . GLY A 1 72 ? -2.882 -4.734 -7.646 1.00 86.12 72 GLY A C 1
ATOM 543 O O . GLY A 1 72 ? -2.161 -3.975 -7.006 1.00 86.12 72 GLY A O 1
ATOM 544 N N . LEU A 1 73 ? -4.140 -4.987 -7.279 1.00 90.69 73 LEU A N 1
ATOM 545 C CA . LEU A 1 73 ? -4.700 -4.561 -6.002 1.00 90.69 73 LEU A CA 1
ATOM 546 C C . LEU A 1 73 ? -4.508 -5.672 -4.967 1.00 90.69 73 LEU A C 1
ATOM 548 O O . LEU A 1 73 ? -5.022 -6.775 -5.125 1.00 90.69 73 LEU A O 1
ATOM 552 N N . CYS A 1 74 ? -3.769 -5.372 -3.906 1.00 91.44 74 CYS A N 1
ATOM 553 C CA . CYS A 1 74 ? -3.514 -6.243 -2.768 1.00 91.44 74 CYS A CA 1
ATOM 554 C C . CYS A 1 74 ? -4.189 -5.694 -1.518 1.00 91.44 74 CYS A C 1
ATOM 556 O O . CYS A 1 74 ? -4.018 -4.525 -1.191 1.00 91.44 74 CYS A O 1
ATOM 558 N N . CYS A 1 75 ? -4.885 -6.556 -0.793 1.00 91.75 75 CYS A N 1
ATOM 559 C CA . CYS A 1 75 ? -5.633 -6.240 0.411 1.00 91.75 75 CYS A CA 1
ATOM 560 C C . CYS A 1 75 ? -5.163 -7.109 1.579 1.00 91.75 75 CYS A C 1
ATOM 562 O O . 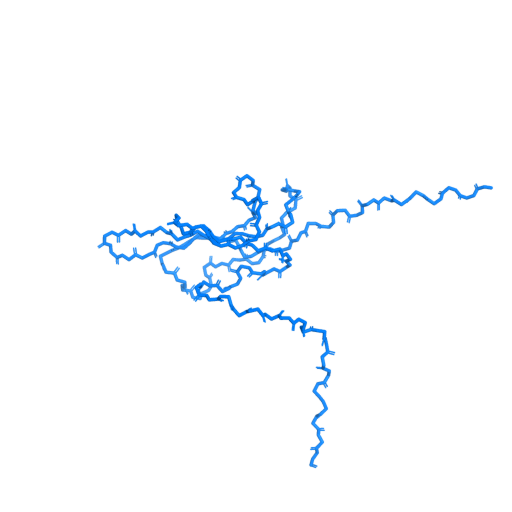CYS A 1 75 ? -4.864 -8.296 1.415 1.00 91.75 75 CYS A O 1
ATOM 564 N N . CYS A 1 76 ? -5.113 -6.523 2.769 1.00 90.31 76 CYS A N 1
ATOM 565 C CA . CYS A 1 76 ? -4.727 -7.204 4.000 1.00 90.31 76 CYS A CA 1
ATOM 566 C C . CYS A 1 76 ? -5.512 -6.640 5.193 1.00 90.31 76 CYS A C 1
ATOM 568 O O . CYS A 1 76 ? -5.956 -5.495 5.141 1.00 90.3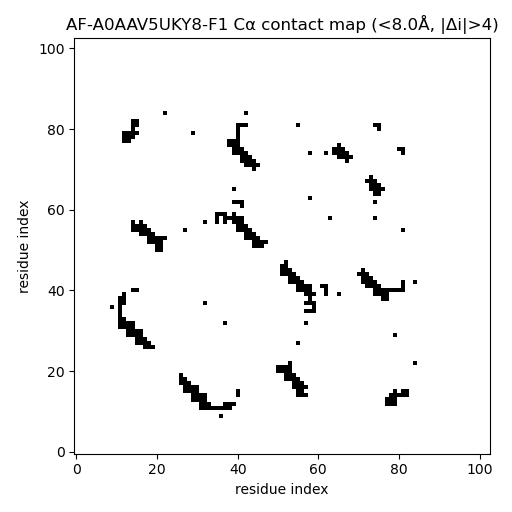1 76 CYS A O 1
ATOM 570 N N . ILE A 1 77 ? -5.671 -7.422 6.264 1.00 89.00 77 ILE A N 1
ATOM 571 C CA . ILE A 1 77 ? -6.347 -7.003 7.503 1.00 89.00 77 ILE A CA 1
ATOM 572 C C . ILE A 1 77 ? -5.315 -6.723 8.592 1.00 89.00 77 ILE A C 1
ATOM 574 O O . ILE A 1 77 ? -4.382 -7.507 8.781 1.00 89.00 77 ILE A O 1
ATOM 578 N N . GLY A 1 78 ? -5.558 -5.665 9.363 1.00 85.38 78 GLY A N 1
ATOM 579 C CA . GLY A 1 78 ? -4.799 -5.324 10.566 1.00 85.38 78 GLY A CA 1
ATOM 580 C C . GLY A 1 78 ? -3.856 -4.138 10.385 1.00 85.38 78 GLY A C 1
ATOM 581 O O . GLY A 1 78 ? -3.638 -3.651 9.277 1.00 85.38 78 GLY A O 1
ATOM 582 N N . ASP A 1 79 ? -3.305 -3.668 11.503 1.00 88.06 79 ASP A N 1
ATOM 583 C CA . ASP A 1 79 ? -2.458 -2.479 11.528 1.00 88.06 79 ASP A CA 1
ATOM 584 C C . ASP A 1 79 ? -1.205 -2.638 10.657 1.00 88.06 79 ASP A C 1
ATOM 586 O O . ASP A 1 79 ? -0.429 -3.584 10.802 1.00 88.06 79 ASP A O 1
ATOM 590 N N . TYR A 1 80 ? -0.996 -1.669 9.766 1.00 89.44 80 TYR A N 1
ATOM 591 C CA . TYR A 1 80 ? 0.176 -1.504 8.910 1.00 89.44 80 TYR A CA 1
ATOM 592 C C . TYR A 1 80 ? 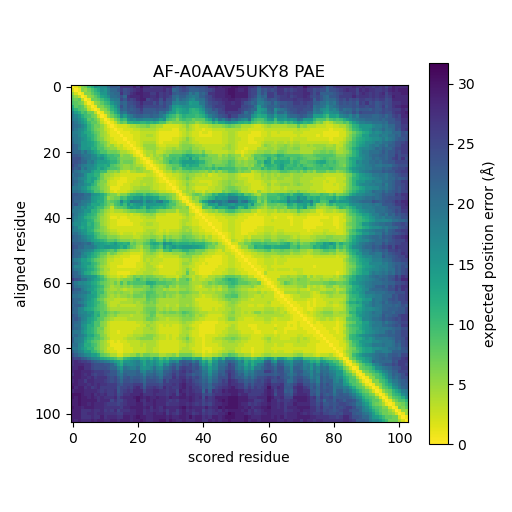0.493 -2.710 8.019 1.00 89.44 80 TYR A C 1
ATOM 594 O O . TYR A 1 80 ? 1.613 -2.832 7.519 1.00 89.44 80 TYR A O 1
ATOM 602 N N . CYS A 1 81 ? -0.479 -3.591 7.776 1.00 89.00 81 CYS A N 1
ATOM 603 C CA . CYS A 1 81 ? -0.264 -4.823 7.019 1.00 89.00 81 CYS A CA 1
ATOM 604 C C . CYS A 1 81 ? 0.172 -4.565 5.562 1.00 89.00 81 CYS A C 1
ATOM 606 O O . CYS A 1 81 ? 0.799 -5.420 4.940 1.00 89.00 81 CYS A O 1
ATOM 608 N N . ASN A 1 82 ? -0.103 -3.368 5.028 1.00 89.06 82 ASN A N 1
ATOM 609 C CA . ASN A 1 82 ? 0.289 -2.929 3.687 1.00 89.06 82 ASN A CA 1
ATOM 610 C C . ASN A 1 82 ? 1.702 -2.306 3.629 1.00 89.06 82 ASN A C 1
ATOM 612 O O . ASN A 1 82 ? 2.048 -1.615 2.668 1.00 89.06 82 ASN A O 1
ATOM 616 N N . ALA A 1 83 ? 2.539 -2.538 4.646 1.00 81.38 83 ALA A N 1
ATOM 617 C CA . ALA A 1 83 ? 3.918 -2.049 4.687 1.00 81.38 83 ALA A CA 1
ATOM 618 C C . ALA A 1 83 ? 4.761 -2.554 3.508 1.00 81.38 83 ALA A C 1
ATOM 620 O O . ALA A 1 83 ? 5.516 -1.779 2.925 1.00 81.38 83 ALA A O 1
ATOM 621 N N . GLY A 1 84 ? 4.609 -3.827 3.138 1.00 67.94 84 GLY A N 1
ATOM 622 C CA . GLY A 1 84 ? 5.389 -4.457 2.077 1.00 67.94 84 GLY A CA 1
ATOM 623 C C . GLY A 1 84 ? 4.687 -4.404 0.730 1.00 67.94 84 GLY A C 1
ATOM 624 O O . GLY A 1 84 ? 3.546 -4.860 0.608 1.00 67.94 84 GLY A O 1
ATOM 625 N N . GLY A 1 85 ? 5.385 -3.897 -0.285 1.00 57.75 85 GLY A N 1
ATOM 626 C CA . GLY A 1 85 ? 5.023 -4.160 -1.657 1.00 57.75 85 GLY A CA 1
ATOM 627 C C . GLY A 1 85 ? 5.671 -5.446 -2.170 1.00 57.75 85 GLY A C 1
ATOM 628 O O . GLY A 1 85 ? 6.884 -5.615 -2.134 1.00 57.75 85 GLY A O 1
ATOM 629 N N . GLY A 1 86 ? 4.845 -6.395 -2.610 1.00 48.16 86 GLY A N 1
ATOM 630 C CA . GLY A 1 86 ? 5.298 -7.557 -3.376 1.00 48.16 86 GLY A CA 1
ATOM 631 C C . GLY A 1 86 ? 6.030 -8.670 -2.613 1.00 48.16 86 GLY A C 1
ATOM 632 O O . GLY A 1 86 ? 7.092 -9.098 -3.043 1.00 48.16 86 GLY A O 1
ATOM 633 N N . SER A 1 87 ? 5.464 -9.205 -1.529 1.00 38.78 87 SER A N 1
ATOM 634 C CA . SER A 1 87 ? 5.551 -10.640 -1.182 1.00 38.78 87 SER A CA 1
ATOM 635 C C . SER A 1 87 ? 4.786 -10.911 0.104 1.00 38.78 87 SER A C 1
ATOM 637 O O . SER A 1 87 ? 5.030 -10.300 1.140 1.00 38.78 87 SER A O 1
ATOM 639 N N . PHE A 1 88 ? 3.873 -11.871 0.037 1.00 41.50 88 PHE A N 1
ATOM 640 C CA . PHE A 1 88 ? 3.217 -12.471 1.189 1.00 41.50 88 PHE A CA 1
ATOM 641 C C . PHE A 1 88 ? 4.260 -13.242 2.014 1.00 41.50 88 PHE A C 1
ATOM 643 O O . PHE A 1 88 ? 4.403 -14.453 1.902 1.00 41.50 88 PHE A O 1
ATOM 650 N N . VAL A 1 89 ? 4.997 -12.567 2.892 1.00 34.59 89 VAL A N 1
ATOM 651 C CA . VAL A 1 89 ? 5.486 -13.265 4.082 1.00 34.59 89 VAL A CA 1
ATOM 652 C C . VAL A 1 89 ? 4.285 -13.349 5.006 1.00 34.59 89 VAL A C 1
ATOM 654 O O . VAL A 1 89 ? 3.889 -12.367 5.630 1.00 34.59 89 VAL A O 1
ATOM 657 N N . VAL A 1 90 ? 3.658 -14.523 5.044 1.00 34.56 90 VAL A N 1
ATOM 658 C CA . VAL A 1 90 ? 2.701 -14.881 6.088 1.00 34.56 90 VAL A CA 1
ATOM 659 C C . VAL A 1 90 ? 3.476 -14.854 7.406 1.00 34.56 90 VAL A C 1
ATOM 661 O O . VAL A 1 90 ? 4.054 -15.856 7.816 1.00 34.56 90 VAL A O 1
ATOM 664 N N . ILE A 1 91 ? 3.537 -13.695 8.064 1.00 42.91 91 ILE A N 1
ATOM 665 C CA . ILE A 1 91 ? 3.951 -13.618 9.464 1.00 42.91 91 ILE A CA 1
ATOM 666 C C . ILE A 1 91 ? 2.753 -14.115 10.269 1.00 42.91 91 ILE A C 1
ATOM 668 O O . ILE A 1 91 ? 1.940 -13.351 10.784 1.00 42.91 91 ILE A O 1
ATOM 672 N N . VAL A 1 92 ? 2.616 -15.437 10.336 1.00 35.56 92 VAL A N 1
ATOM 673 C CA . VAL A 1 92 ? 1.874 -16.082 11.413 1.00 35.56 92 VAL A CA 1
ATOM 674 C C . VAL A 1 92 ? 2.572 -15.697 12.718 1.00 35.56 92 VAL A C 1
ATOM 676 O O . VAL A 1 92 ? 3.679 -16.141 12.990 1.00 35.56 92 VAL A O 1
ATOM 679 N N . ASN A 1 93 ? 1.901 -14.856 13.506 1.00 36.53 93 ASN A N 1
ATOM 680 C CA . ASN A 1 93 ? 2.166 -14.593 14.919 1.00 36.53 93 ASN A CA 1
ATOM 681 C C . ASN A 1 93 ? 3.585 -14.100 15.277 1.00 36.53 93 ASN A C 1
ATOM 683 O O . ASN A 1 93 ? 4.440 -14.862 15.715 1.00 36.53 93 ASN A O 1
ATOM 687 N N . ALA A 1 94 ? 3.781 -12.780 15.283 1.00 42.62 94 ALA A N 1
ATOM 688 C CA . ALA A 1 94 ? 4.716 -12.161 16.222 1.00 42.62 94 ALA A CA 1
ATOM 689 C C . ALA A 1 94 ? 3.943 -11.706 17.470 1.00 42.62 94 ALA A C 1
ATOM 691 O O . ALA A 1 94 ? 3.831 -10.519 17.773 1.00 42.62 94 ALA A O 1
ATOM 692 N N . ALA A 1 95 ? 3.398 -12.671 18.215 1.00 36.56 95 ALA A N 1
ATOM 693 C CA . ALA A 1 95 ? 3.205 -12.445 19.637 1.00 36.56 95 ALA A CA 1
ATOM 694 C C . ALA A 1 95 ? 4.598 -12.173 20.224 1.00 36.56 95 ALA A C 1
ATOM 696 O O . ALA A 1 95 ? 5.482 -13.019 20.112 1.00 36.56 95 ALA A O 1
ATOM 697 N N . ARG A 1 96 ? 4.788 -10.963 20.767 1.00 39.66 96 ARG A N 1
ATOM 698 C CA . ARG A 1 96 ? 5.888 -10.534 21.651 1.00 39.66 96 ARG A CA 1
ATOM 699 C C . ARG A 1 96 ? 6.780 -11.698 22.109 1.00 39.66 96 ARG A C 1
ATOM 701 O O . ARG A 1 96 ? 6.415 -12.422 23.032 1.00 39.66 96 ARG A O 1
ATOM 708 N N . GLN A 1 97 ? 7.973 -11.825 21.537 1.00 34.22 97 GLN A N 1
ATOM 709 C CA . GLN A 1 97 ? 9.060 -12.525 22.214 1.00 34.22 97 GLN A CA 1
ATOM 710 C C . GLN A 1 97 ? 10.027 -11.469 22.757 1.00 34.22 97 GLN A C 1
ATOM 712 O O . GLN A 1 97 ? 10.611 -10.726 21.965 1.00 34.22 97 GLN A O 1
ATOM 717 N N . PRO A 1 98 ? 10.175 -11.328 24.089 1.00 38.06 98 PRO A N 1
ATOM 718 C CA . PRO A 1 98 ? 11.276 -10.556 24.640 1.00 38.06 98 PRO A CA 1
ATOM 719 C C . PRO A 1 98 ? 12.584 -11.254 24.250 1.00 38.06 98 PRO A C 1
ATOM 721 O O . PRO A 1 98 ? 12.782 -12.429 24.555 1.00 38.06 98 PRO A O 1
ATOM 724 N N . MET A 1 99 ? 13.470 -10.537 23.558 1.00 36.41 99 MET A N 1
ATOM 725 C CA . MET A 1 99 ? 14.855 -10.966 23.383 1.00 36.41 99 MET A CA 1
ATOM 726 C C . MET A 1 99 ? 15.521 -11.019 24.760 1.00 36.41 99 MET A C 1
ATOM 728 O O . MET A 1 99 ? 15.905 -9.989 25.312 1.00 36.41 99 MET A O 1
ATOM 732 N N . SER A 1 100 ? 15.666 -12.219 25.315 1.00 37.66 100 SER A N 1
ATOM 733 C CA . SER A 1 100 ? 16.653 -12.485 26.356 1.00 37.66 100 SER A CA 1
ATOM 734 C C . SER A 1 100 ? 17.981 -12.797 25.674 1.00 37.66 100 SER A C 1
ATOM 736 O O . SER A 1 100 ? 18.189 -13.895 25.166 1.00 37.66 100 SER A O 1
ATOM 738 N N . ILE A 1 101 ? 18.872 -11.806 25.655 1.00 38.84 101 ILE A N 1
ATOM 739 C CA . ILE A 1 101 ? 20.308 -12.029 25.485 1.00 38.84 101 ILE A CA 1
ATOM 740 C C . ILE A 1 101 ? 20.782 -12.733 26.757 1.00 38.84 101 ILE A C 1
ATOM 742 O O . ILE A 1 101 ? 20.678 -12.166 27.845 1.00 38.84 101 ILE A O 1
ATOM 746 N N . MET A 1 102 ? 21.278 -13.961 26.627 1.00 34.66 102 MET A N 1
ATOM 747 C CA . MET A 1 102 ? 22.066 -14.607 27.671 1.00 34.66 102 MET A CA 1
ATOM 748 C C . MET A 1 102 ? 23.466 -14.846 27.110 1.00 34.66 102 MET A C 1
ATOM 750 O O . MET A 1 102 ? 23.603 -15.384 26.011 1.00 34.66 102 MET A O 1
ATOM 754 N N . LEU A 1 103 ? 24.434 -14.302 27.853 1.00 45.28 103 LEU A N 1
ATOM 755 C CA . LEU A 1 103 ? 25.882 -14.281 27.627 1.00 45.28 103 LEU A CA 1
ATOM 756 C C . LEU A 1 103 ? 26.474 -15.652 27.292 1.00 45.28 103 LEU A C 1
ATOM 758 O O . LEU A 1 103 ? 26.045 -16.640 27.929 1.00 45.28 103 LEU A O 1
#

Solvent-accessible surface area (backbone atoms only — not comparable to full-atom values): 6407 Å² total; per-residue (Å²): 136,83,84,82,78,80,72,81,78,79,72,53,36,34,18,36,33,39,63,43,77,46,85,60,87,83,57,56,43,84,42,63,28,80,86,49,91,28,66,30,15,22,35,36,47,46,83,50,104,88,51,44,34,34,36,32,28,62,9,53,98,77,44,90,59,75,50,68,51,96,77,37,45,31,23,32,67,48,66,42,58,41,70,65,84,90,69,91,73,80,76,78,73,84,70,88,73,82,85,76,87,76,135

pLDDT: mean 73.38, std 19.65, range [34.22, 91.94]

Organism: NCBI:txid358040

InterPro domains:
  IPR045860 Snake toxin-like superfamily [SSF57302] (33-83)

Mean predicted aligned error: 12.09 Å

Nearest PDB structures (foldseek):
  2l03-assembly1_A  TM=6.835E-01  e=1.315E-03  Homo sapiens
  1je9-assembly1_A  TM=7.711E-01  e=4.631E-03  Naja kaouthia
  8hn1-assembly1_C  TM=6.950E-01  e=1.110E-01  Dendroaspis angusticeps
  2h5f-assembly2_B  TM=4.822E-01  e=1.329E-01  Boiga dendrophila
  6oaz-assembly1_E  TM=5.797E-01  e=2.898E-01  Homo sapiens

Secondary structure (DSSP, 8-state):
----------PPPEEEEEEEES--TTS-EEEE-TTS---EEEEEEEEETTEEEEEEEE-TTT-SSSEE-TTSEEEEESTTGGG-SS-----------------

Radius of gyration: 17.26 Å; Cα contacts (8 Å, |Δi|>4): 179; chains: 1; bounding box: 55×25×57 Å

Foldseek 3Di:
DDPPPPDPPLFFAWEFFAKDFPDDPPRTDTDGPVPQSAQKKKWAWDADPVGIMIGIDGCRVNDPDAQADPRRIGMDGHHHPVVDDDDPPPPPDPPDDPDDDDD